Protein AF-A0A7G1INY5-F1 (afdb_monomer)

Sequence (69 aa):
MVTDEGLTTVAPDADVLSEQGAAPAKTLRADEALPLLAISVGASLVRTDERMAPADGVAAVLRYAPTLH

Organism: Mycobacterium kansasii (NCBI:txid1768)

Mean predicted aligned error: 4.82 Å

Radius of gyration: 12.99 Å; Cα contacts (8 Å, |Δi|>4): 67; chains: 1; bounding box: 27×26×32 Å

Structure (mmCIF, N/CA/C/O backbone):
data_AF-A0A7G1INY5-F1
#
_entry.id   AF-A0A7G1INY5-F1
#
loop_
_atom_site.group_PDB
_atom_site.id
_atom_site.type_symbol
_atom_site.label_atom_id
_atom_site.label_alt_id
_atom_site.label_comp_id
_atom_site.label_asym_id
_atom_site.label_entity_id
_atom_site.label_seq_id
_atom_site.pdbx_PDB_ins_code
_atom_site.Cartn_x
_atom_site.Cartn_y
_atom_site.Cartn_z
_atom_site.occupancy
_atom_site.B_iso_or_equiv
_atom_site.auth_seq_id
_atom_site.auth_comp_id
_atom_site.auth_asym_id
_atom_site.auth_atom_id
_atom_site.pdbx_PDB_model_num
ATOM 1 N N . MET A 1 1 ? 6.928 1.183 6.384 1.00 87.75 1 MET A N 1
ATOM 2 C CA . MET A 1 1 ? 5.458 1.025 6.379 1.00 87.75 1 MET A CA 1
ATOM 3 C C . MET A 1 1 ? 5.012 0.673 7.784 1.00 87.75 1 MET A C 1
ATOM 5 O O . MET A 1 1 ? 5.819 0.140 8.543 1.00 87.75 1 MET A O 1
ATOM 9 N N . VAL A 1 2 ? 3.767 0.964 8.136 1.00 94.44 2 VAL A N 1
ATOM 10 C CA . VAL A 1 2 ? 3.188 0.649 9.448 1.00 94.44 2 VAL A CA 1
ATOM 11 C C . VAL A 1 2 ? 1.885 -0.121 9.289 1.00 94.44 2 VAL A C 1
ATOM 13 O O . VAL A 1 2 ? 1.252 -0.063 8.237 1.00 94.44 2 VAL A O 1
ATOM 16 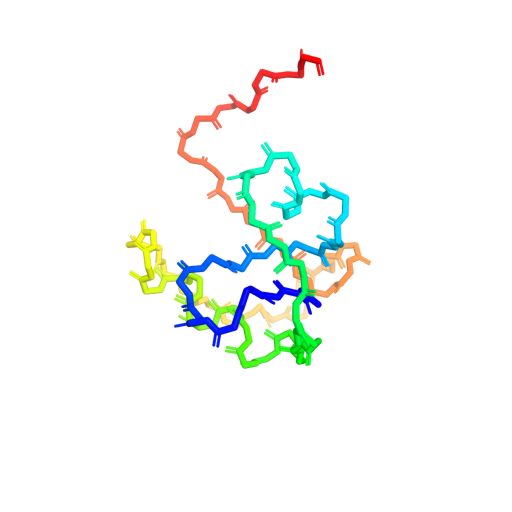N N . THR A 1 3 ? 1.501 -0.854 10.326 1.00 94.25 3 THR A N 1
ATOM 17 C CA . THR A 1 3 ? 0.287 -1.675 10.337 1.00 94.25 3 THR A CA 1
ATOM 18 C C . THR A 1 3 ? -0.346 -1.690 11.720 1.00 94.25 3 THR A C 1
ATOM 20 O O . THR A 1 3 ? 0.325 -1.448 12.733 1.00 94.25 3 THR A O 1
ATOM 23 N N . ASP A 1 4 ? -1.639 -1.997 11.751 1.00 94.50 4 ASP A N 1
ATOM 24 C CA . ASP A 1 4 ? -2.369 -2.300 12.976 1.00 94.50 4 ASP A CA 1
ATOM 25 C C . ASP A 1 4 ? -1.916 -3.628 13.605 1.00 94.50 4 ASP A C 1
ATOM 27 O O . ASP A 1 4 ? -1.179 -4.420 13.010 1.00 94.50 4 ASP A O 1
ATOM 31 N N . GLU A 1 5 ? -2.381 -3.893 14.824 1.00 94.75 5 GLU A N 1
ATOM 32 C CA . GLU A 1 5 ? -2.016 -5.106 15.561 1.00 94.75 5 GLU A CA 1
ATOM 33 C C . GLU A 1 5 ? -2.393 -6.386 14.798 1.00 94.75 5 GLU A C 1
ATOM 35 O O . GLU A 1 5 ? -1.627 -7.355 14.804 1.00 94.75 5 GLU A O 1
ATOM 40 N N . GLY A 1 6 ? -3.537 -6.367 14.105 1.00 91.94 6 GLY A N 1
ATOM 41 C CA . GLY A 1 6 ? -4.100 -7.507 13.391 1.00 91.94 6 GLY A CA 1
ATOM 42 C C . GLY A 1 6 ? -3.514 -7.765 12.003 1.00 91.94 6 GLY A C 1
ATOM 43 O O . GLY A 1 6 ? -3.917 -8.744 11.379 1.00 91.94 6 GLY A O 1
ATOM 44 N N . LEU A 1 7 ? -2.582 -6.933 11.518 1.00 89.12 7 LEU A N 1
ATOM 45 C CA . LEU A 1 7 ? -2.062 -6.992 10.142 1.00 89.12 7 LEU A CA 1
ATOM 46 C C . LEU A 1 7 ? -3.169 -6.892 9.077 1.00 89.12 7 LEU A C 1
ATOM 48 O O . LEU A 1 7 ? -3.081 -7.496 8.007 1.00 89.12 7 LEU A O 1
ATOM 52 N N . THR A 1 8 ? -4.235 -6.162 9.394 1.00 88.44 8 THR A N 1
ATOM 53 C CA . THR A 1 8 ? -5.412 -6.008 8.537 1.00 88.44 8 THR A CA 1
ATOM 54 C C . THR A 1 8 ? -5.285 -4.818 7.595 1.00 88.44 8 THR A C 1
ATOM 56 O O . THR A 1 8 ? -5.803 -4.874 6.478 1.00 88.44 8 THR A O 1
ATOM 59 N N . THR A 1 9 ? -4.536 -3.788 8.000 1.00 89.25 9 THR A N 1
ATOM 60 C CA . THR A 1 9 ? -4.315 -2.572 7.213 1.00 89.25 9 THR A CA 1
ATOM 61 C C . THR A 1 9 ? -2.854 -2.150 7.280 1.00 89.25 9 THR A C 1
ATOM 63 O O . THR A 1 9 ? -2.296 -1.983 8.362 1.00 89.25 9 THR A O 1
ATOM 66 N N . VAL A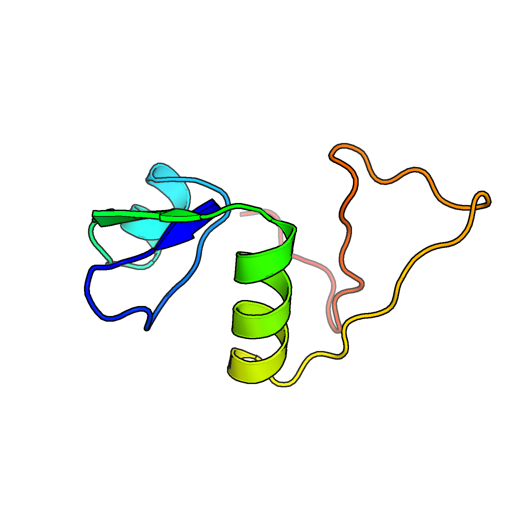 1 10 ? -2.249 -1.921 6.112 1.00 90.25 10 VAL A N 1
ATOM 67 C CA . VAL A 1 10 ? -0.874 -1.428 5.969 1.00 90.25 10 VAL A CA 1
ATOM 68 C C . VAL A 1 10 ? -0.893 -0.054 5.310 1.00 90.25 10 VAL A C 1
ATOM 70 O O . VAL A 1 10 ? -1.536 0.130 4.277 1.00 90.25 10 VAL A O 1
ATOM 73 N N . ALA A 1 11 ? -0.123 0.880 5.862 1.00 89.75 11 ALA A N 1
ATOM 74 C CA . ALA A 1 11 ? 0.031 2.239 5.357 1.00 89.75 11 ALA A CA 1
ATOM 75 C C . ALA A 1 11 ? 1.520 2.619 5.208 1.00 89.75 11 ALA A C 1
ATOM 77 O O . ALA A 1 11 ? 2.393 1.993 5.828 1.00 89.75 11 ALA A O 1
ATOM 78 N N . PRO A 1 12 ? 1.852 3.631 4.384 1.00 88.31 12 PRO A N 1
ATOM 79 C CA . PRO A 1 12 ? 3.224 4.127 4.261 1.00 88.31 12 PRO A CA 1
ATOM 80 C C . PRO A 1 12 ? 3.783 4.633 5.601 1.00 88.31 12 PRO A C 1
ATOM 82 O O . PRO A 1 12 ? 4.917 4.285 5.947 1.00 88.31 12 PRO A O 1
ATOM 85 N N . ASP A 1 13 ? 2.961 5.328 6.388 1.00 91.56 13 ASP A N 1
ATOM 86 C CA . ASP A 1 13 ? 3.294 5.914 7.688 1.00 91.56 13 ASP A CA 1
ATOM 87 C C . ASP A 1 13 ? 2.088 5.917 8.656 1.00 91.56 13 ASP A C 1
ATOM 89 O O . ASP A 1 13 ? 0.988 5.468 8.322 1.00 91.56 13 ASP A O 1
ATOM 93 N N . ALA A 1 14 ? 2.338 6.349 9.897 1.00 94.75 14 ALA A N 1
ATOM 94 C CA . ALA A 1 14 ? 1.371 6.337 10.996 1.00 94.75 14 ALA A CA 1
ATOM 95 C C . ALA A 1 14 ? 0.211 7.317 10.806 1.00 94.75 14 ALA A C 1
ATOM 97 O O . ALA A 1 14 ? -0.892 7.031 11.279 1.00 94.75 14 ALA A O 1
ATOM 98 N N . ASP A 1 15 ? 0.447 8.432 10.120 1.00 95.44 15 ASP A N 1
ATOM 99 C CA . ASP A 1 15 ? -0.566 9.458 9.903 1.00 95.44 15 ASP A CA 1
ATOM 100 C C . ASP A 1 15 ? -1.597 8.930 8.902 1.00 95.44 15 ASP A C 1
ATOM 102 O O . ASP A 1 15 ? -2.787 8.875 9.216 1.00 95.44 15 ASP A O 1
ATOM 106 N N . VAL A 1 16 ? -1.138 8.369 7.777 1.00 92.88 16 VAL A N 1
ATOM 107 C CA . VAL A 1 16 ? -2.014 7.731 6.781 1.00 92.88 16 VAL A CA 1
ATOM 108 C C . VAL A 1 16 ? -2.772 6.535 7.370 1.00 92.88 16 VAL A C 1
ATOM 110 O O . VAL A 1 16 ? -3.949 6.341 7.069 1.00 92.88 16 VAL A O 1
ATOM 113 N N . LEU A 1 17 ? -2.144 5.731 8.237 1.00 93.38 17 LEU A N 1
ATOM 114 C CA . LEU A 1 17 ? -2.847 4.624 8.902 1.00 93.38 17 LEU A CA 1
ATOM 115 C C . LEU A 1 17 ? -3.972 5.130 9.815 1.00 93.38 17 LEU A C 1
ATOM 117 O O . LEU A 1 17 ? -5.058 4.547 9.867 1.00 93.38 17 LEU A O 1
ATOM 121 N N . SER A 1 18 ? -3.712 6.231 10.518 1.00 93.25 18 SER A N 1
ATOM 122 C CA . SER A 1 18 ? -4.684 6.858 11.409 1.00 93.25 18 SER A CA 1
ATOM 123 C C . SER A 1 18 ? -5.851 7.458 10.623 1.00 93.25 18 SER A C 1
ATOM 125 O O . SER A 1 18 ? -7.001 7.294 11.027 1.00 93.25 18 SER A O 1
ATOM 127 N N . GLU A 1 19 ? -5.58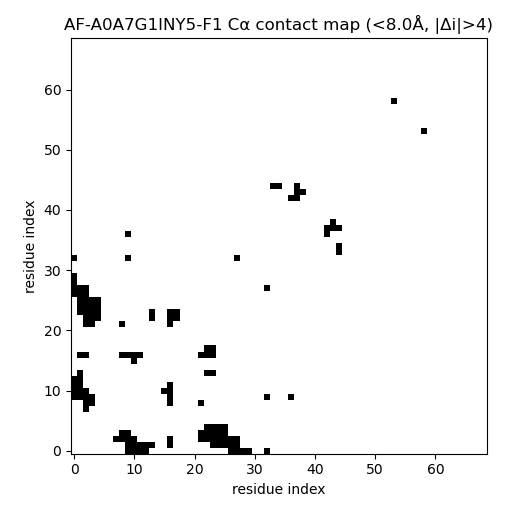9 8.073 9.465 1.00 94.38 19 GLU A N 1
ATOM 128 C CA . GLU A 1 19 ? -6.623 8.539 8.527 1.00 94.38 19 GLU A CA 1
ATOM 129 C C . GLU A 1 19 ? -7.510 7.394 8.011 1.00 94.38 19 GLU A C 1
ATOM 131 O O . GLU A 1 19 ? -8.701 7.584 7.765 1.00 94.38 19 GLU A O 1
ATOM 136 N N . GLN A 1 20 ? -6.959 6.182 7.910 1.00 90.50 20 GLN A N 1
ATOM 137 C CA . GLN A 1 20 ? -7.691 4.957 7.572 1.00 90.50 20 GLN A CA 1
ATOM 138 C C . GLN A 1 20 ? -8.451 4.343 8.766 1.00 90.50 20 GLN A C 1
ATOM 140 O O . GLN A 1 20 ? -9.103 3.309 8.613 1.00 90.50 20 GLN A O 1
ATOM 145 N N . GLY A 1 21 ? -8.398 4.965 9.948 1.00 94.00 21 GLY A N 1
ATOM 146 C CA . GLY A 1 21 ? -9.120 4.534 11.147 1.00 94.00 21 GLY A CA 1
ATOM 147 C C . GLY A 1 21 ? -8.439 3.416 11.940 1.00 94.00 21 GLY A C 1
ATOM 148 O O . GLY A 1 21 ? -9.093 2.777 12.765 1.00 94.00 21 GLY A O 1
ATOM 149 N N . ALA A 1 22 ? -7.147 3.169 11.710 1.00 95.00 22 ALA A N 1
ATOM 150 C CA . ALA A 1 22 ? -6.378 2.138 12.396 1.00 95.00 22 ALA A CA 1
ATOM 151 C C . ALA A 1 22 ? -5.250 2.742 13.249 1.00 95.00 22 ALA A C 1
ATOM 153 O O . ALA A 1 22 ? -4.586 3.696 12.856 1.00 95.00 22 ALA A O 1
ATOM 154 N N . ALA A 1 23 ? -5.013 2.166 14.431 1.00 95.44 23 ALA A N 1
ATOM 155 C CA . ALA A 1 23 ? -3.914 2.590 15.295 1.00 95.44 23 ALA A CA 1
ATOM 156 C C . ALA A 1 23 ? -2.605 1.884 14.888 1.00 95.44 23 ALA A C 1
ATOM 158 O O . ALA A 1 23 ? -2.602 0.655 14.762 1.00 95.44 23 ALA A O 1
ATOM 159 N N . PRO A 1 24 ? -1.485 2.610 14.723 1.00 95.25 24 PRO A N 1
ATOM 160 C CA . PRO A 1 24 ? -0.195 2.003 14.414 1.00 95.25 24 PRO A CA 1
ATOM 161 C C . PRO A 1 24 ? 0.310 1.163 15.587 1.00 95.25 24 PRO A C 1
ATOM 163 O O . PRO A 1 24 ? 0.428 1.651 16.709 1.00 95.25 24 PRO A O 1
ATOM 166 N N . ALA A 1 25 ? 0.646 -0.096 15.311 1.00 96.38 25 AL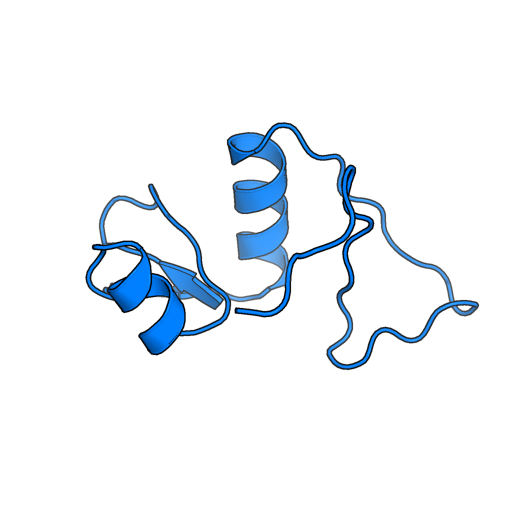A A N 1
ATOM 167 C CA . ALA A 1 25 ? 1.201 -1.020 16.300 1.00 96.38 25 ALA A CA 1
ATOM 168 C C . ALA A 1 25 ? 2.603 -1.510 15.919 1.00 96.38 25 ALA A C 1
ATOM 170 O O . ALA A 1 25 ? 3.443 -1.741 16.789 1.00 96.38 25 ALA A O 1
ATOM 171 N N . LYS A 1 26 ? 2.866 -1.689 14.617 1.00 94.44 26 LYS A N 1
ATOM 172 C CA . LYS A 1 26 ? 4.090 -2.334 14.121 1.00 94.44 26 LYS A CA 1
ATOM 173 C C . LYS A 1 26 ? 4.660 -1.575 12.928 1.00 94.44 26 LYS A C 1
ATOM 175 O O . LYS A 1 26 ? 3.915 -1.132 12.055 1.00 94.44 26 LYS A O 1
ATOM 180 N N . THR A 1 27 ? 5.987 -1.495 12.867 1.00 94.81 27 THR A N 1
ATOM 181 C CA . THR A 1 27 ? 6.727 -1.051 11.679 1.00 94.81 27 THR A CA 1
ATOM 182 C C . THR A 1 27 ? 7.183 -2.272 10.898 1.00 94.81 27 THR A C 1
ATOM 184 O O . THR A 1 27 ? 7.776 -3.188 11.463 1.00 94.81 27 THR A O 1
ATOM 187 N N . LEU A 1 28 ? 6.933 -2.262 9.595 1.00 91.94 28 LEU A N 1
ATOM 188 C CA . LEU A 1 28 ? 7.305 -3.327 8.675 1.00 91.94 28 LEU A CA 1
ATOM 189 C C . LEU A 1 28 ? 8.362 -2.836 7.693 1.00 91.94 28 LEU A C 1
ATOM 191 O O . LEU A 1 28 ? 8.329 -1.677 7.242 1.00 91.94 28 LEU A O 1
ATOM 195 N N . ARG A 1 29 ? 9.260 -3.745 7.308 1.00 91.06 29 ARG A N 1
ATOM 196 C CA . ARG A 1 29 ? 10.116 -3.508 6.152 1.00 91.06 29 ARG A CA 1
ATOM 197 C C . ARG A 1 29 ? 9.277 -3.536 4.873 1.00 91.06 29 ARG A C 1
ATOM 199 O O . ARG A 1 29 ? 8.259 -4.223 4.789 1.00 91.06 29 ARG A O 1
ATOM 206 N N . ALA A 1 30 ? 9.686 -2.754 3.878 1.00 86.50 30 ALA A N 1
ATOM 207 C CA . ALA A 1 30 ? 8.925 -2.609 2.638 1.00 86.50 30 ALA A CA 1
ATOM 208 C C . ALA A 1 30 ? 8.829 -3.925 1.843 1.00 86.50 30 ALA A C 1
ATOM 210 O O . ALA A 1 30 ? 7.798 -4.206 1.242 1.00 86.50 30 ALA A O 1
ATOM 211 N N . ASP A 1 31 ? 9.871 -4.752 1.879 1.00 87.44 31 ASP A N 1
ATOM 212 C CA . ASP A 1 31 ? 9.925 -6.069 1.238 1.00 87.44 31 ASP A CA 1
ATOM 213 C C . ASP A 1 31 ? 8.920 -7.076 1.816 1.00 87.44 31 ASP A C 1
ATOM 215 O O . ASP A 1 31 ? 8.480 -7.971 1.100 1.00 87.44 31 ASP A O 1
ATOM 219 N N . GLU A 1 32 ? 8.505 -6.904 3.069 1.00 88.31 32 GLU A N 1
ATOM 220 C CA . GLU A 1 32 ? 7.489 -7.738 3.724 1.00 88.31 32 GLU A CA 1
ATOM 221 C C . GLU A 1 32 ? 6.084 -7.133 3.588 1.00 88.31 32 GLU A C 1
ATOM 223 O O . GLU A 1 32 ? 5.099 -7.838 3.358 1.00 88.31 32 GLU A O 1
ATOM 228 N N . ALA A 1 33 ? 5.989 -5.806 3.692 1.00 90.94 33 ALA A N 1
ATOM 229 C CA . ALA A 1 33 ? 4.729 -5.075 3.670 1.00 90.94 33 ALA A CA 1
ATOM 230 C C . ALA A 1 33 ? 4.082 -5.014 2.276 1.00 90.94 33 ALA A C 1
ATOM 232 O O . ALA A 1 33 ? 2.861 -5.124 2.156 1.00 90.94 33 ALA A O 1
ATOM 233 N N . LEU A 1 34 ? 4.876 -4.863 1.210 1.00 89.44 34 LEU A N 1
ATOM 234 C CA . LEU A 1 34 ? 4.350 -4.741 -0.153 1.00 89.44 34 LEU A CA 1
ATOM 235 C C . LEU A 1 34 ? 3.685 -6.020 -0.671 1.00 89.44 34 LEU A C 1
ATOM 237 O O . LEU A 1 34 ? 2.612 -5.900 -1.263 1.00 89.44 34 LEU A O 1
ATOM 241 N N . PRO A 1 35 ? 4.239 -7.233 -0.460 1.00 89.44 35 PRO A N 1
ATOM 242 C CA . PRO A 1 35 ? 3.529 -8.462 -0.802 1.00 89.44 35 PRO A CA 1
ATOM 243 C C . PRO A 1 35 ? 2.183 -8.591 -0.084 1.00 89.44 35 PRO A C 1
ATOM 245 O O . PRO A 1 35 ? 1.192 -8.953 -0.718 1.00 89.44 35 PRO A O 1
ATOM 248 N N . LEU A 1 36 ? 2.127 -8.252 1.210 1.00 86.38 36 LEU A N 1
ATOM 249 C CA . LEU A 1 36 ? 0.886 -8.287 1.987 1.00 86.38 36 LEU A CA 1
ATOM 250 C C . LEU A 1 36 ? -0.161 -7.326 1.403 1.00 86.38 36 LEU A C 1
ATOM 252 O O . LEU A 1 36 ? -1.295 -7.732 1.148 1.00 86.38 36 LEU A O 1
ATOM 256 N N . LEU A 1 37 ? 0.239 -6.081 1.127 1.00 87.44 37 LEU A N 1
ATOM 257 C CA . LEU A 1 37 ? -0.633 -5.069 0.532 1.00 87.44 37 LEU A CA 1
ATOM 258 C C . LEU A 1 37 ? -1.101 -5.464 -0.877 1.00 87.44 37 LEU A C 1
ATOM 260 O O . LEU A 1 37 ? -2.265 -5.284 -1.223 1.00 87.44 37 LEU A O 1
ATOM 264 N N . ALA A 1 38 ? -0.210 -6.025 -1.698 1.00 90.44 38 ALA A N 1
ATOM 265 C CA . ALA A 1 38 ? -0.555 -6.449 -3.049 1.00 90.44 38 ALA A CA 1
ATOM 266 C C . ALA A 1 38 ? -1.647 -7.528 -3.038 1.00 90.44 38 ALA A C 1
ATOM 268 O O . ALA A 1 38 ? -2.614 -7.429 -3.791 1.00 90.44 38 ALA A O 1
ATOM 269 N N . ILE A 1 39 ? -1.539 -8.516 -2.144 1.00 89.00 39 ILE A N 1
ATOM 270 C CA . ILE A 1 39 ? -2.563 -9.555 -1.983 1.00 89.00 39 ILE A CA 1
ATOM 271 C C . ILE A 1 39 ? -3.881 -8.948 -1.492 1.00 89.00 39 ILE A C 1
ATOM 273 O O . ILE A 1 39 ? -4.929 -9.250 -2.063 1.00 89.00 39 ILE A O 1
ATOM 277 N N . SER A 1 40 ? -3.845 -8.084 -0.472 1.00 85.62 40 SER A N 1
ATOM 278 C CA . SER A 1 40 ? -5.064 -7.550 0.149 1.00 85.62 40 SER A CA 1
ATOM 279 C C . SER A 1 40 ? -5.909 -6.701 -0.806 1.00 85.62 40 SER A C 1
ATOM 281 O O . SER A 1 40 ? -7.136 -6.747 -0.736 1.00 85.62 40 SER A O 1
ATOM 283 N N . VAL A 1 41 ? -5.275 -5.980 -1.738 1.00 86.31 41 VAL A N 1
ATOM 284 C CA . VAL A 1 41 ? -5.969 -5.138 -2.730 1.00 86.31 41 VAL A CA 1
ATOM 285 C C . VAL A 1 41 ? -6.114 -5.789 -4.112 1.00 86.31 41 VAL A C 1
ATOM 287 O O . VAL A 1 41 ? -6.598 -5.153 -5.051 1.00 86.31 41 VAL A O 1
ATOM 290 N N . GLY A 1 42 ? -5.693 -7.048 -4.271 1.00 90.69 42 GLY A N 1
ATOM 291 C CA . GLY A 1 42 ? -5.725 -7.751 -5.558 1.00 90.69 42 GLY A CA 1
ATOM 292 C C . GLY A 1 42 ? -4.835 -7.102 -6.628 1.00 90.69 42 GLY A C 1
ATOM 293 O O . GLY A 1 42 ? -5.194 -7.066 -7.810 1.00 90.69 42 GLY A O 1
ATOM 294 N N . ALA A 1 43 ? -3.698 -6.548 -6.212 1.00 93.25 43 ALA A N 1
ATOM 295 C CA . ALA A 1 43 ? -2.665 -6.015 -7.084 1.00 93.25 43 ALA A CA 1
ATOM 296 C C . ALA A 1 43 ? -1.580 -7.064 -7.367 1.00 93.25 43 ALA A C 1
ATOM 298 O O . ALA A 1 43 ? -1.416 -8.056 -6.659 1.00 93.25 43 ALA A O 1
ATOM 299 N N . SER A 1 44 ? -0.810 -6.834 -8.426 1.00 93.00 44 SER A N 1
ATOM 300 C CA . SER A 1 44 ? 0.373 -7.632 -8.743 1.00 93.00 44 SER A CA 1
ATOM 301 C C . SER A 1 44 ? 1.628 -6.872 -8.333 1.00 93.00 44 SER A C 1
ATOM 303 O O . SER A 1 44 ? 1.746 -5.681 -8.616 1.00 93.00 44 SER A O 1
ATOM 305 N N . LEU A 1 45 ? 2.575 -7.569 -7.704 1.00 90.25 45 LEU A N 1
ATOM 306 C CA . LEU A 1 45 ? 3.891 -7.028 -7.381 1.00 90.25 45 LEU A CA 1
ATOM 307 C C . LEU A 1 45 ? 4.910 -7.530 -8.407 1.00 90.25 45 LEU A C 1
ATOM 309 O O . LEU A 1 45 ? 5.022 -8.732 -8.646 1.00 90.25 45 LEU A O 1
ATOM 313 N N . VAL A 1 46 ? 5.655 -6.606 -9.006 1.00 89.69 46 VAL A N 1
ATOM 314 C CA . VAL A 1 46 ? 6.725 -6.908 -9.962 1.00 89.69 46 VAL A CA 1
ATOM 315 C C . VAL A 1 46 ? 8.022 -6.266 -9.493 1.00 89.69 46 VAL A C 1
ATOM 317 O O . VAL A 1 46 ? 8.018 -5.150 -8.976 1.00 89.69 46 VAL A O 1
ATOM 320 N N . ARG A 1 47 ? 9.144 -6.965 -9.674 1.00 87.75 47 ARG A N 1
ATOM 321 C CA . ARG A 1 47 ? 10.467 -6.389 -9.431 1.00 87.75 47 ARG A CA 1
ATOM 322 C C . ARG A 1 47 ? 10.843 -5.509 -10.620 1.00 87.75 47 ARG A C 1
ATOM 324 O O . ARG A 1 47 ? 10.828 -5.985 -11.754 1.00 87.75 47 ARG A O 1
ATOM 331 N N . THR A 1 48 ? 11.184 -4.252 -10.364 1.00 84.50 48 THR A N 1
ATOM 332 C CA . THR A 1 48 ? 11.706 -3.352 -11.395 1.00 84.50 48 THR A CA 1
ATOM 333 C C . THR A 1 48 ? 13.162 -3.693 -11.706 1.00 84.50 48 THR A C 1
ATOM 335 O O . THR A 1 48 ? 13.921 -4.093 -10.820 1.00 84.50 48 THR A O 1
ATOM 338 N N . ASP A 1 49 ? 13.542 -3.555 -12.973 1.00 84.81 49 ASP A N 1
ATOM 339 C CA . ASP A 1 49 ? 14.945 -3.563 -13.386 1.00 84.81 49 ASP A CA 1
ATOM 340 C C . ASP A 1 49 ? 15.542 -2.146 -13.298 1.00 84.81 49 ASP A C 1
ATOM 342 O O . ASP A 1 49 ? 14.929 -1.225 -12.757 1.00 84.81 49 ASP A O 1
ATOM 346 N N . GLU A 1 50 ? 16.747 -1.966 -13.834 1.00 79.12 50 GLU A N 1
ATOM 347 C CA . GLU A 1 50 ? 17.526 -0.726 -13.714 1.00 79.12 50 GLU A CA 1
ATOM 348 C C . GLU A 1 50 ? 16.988 0.442 -14.560 1.00 79.12 50 GLU A C 1
ATOM 350 O O . GLU A 1 50 ? 17.539 1.540 -14.532 1.00 79.12 50 GLU A O 1
ATOM 355 N N . ARG A 1 51 ? 15.903 0.240 -15.320 1.00 84.38 51 ARG A N 1
ATOM 356 C CA . ARG A 1 51 ? 15.306 1.281 -16.173 1.00 84.38 51 ARG A CA 1
ATOM 357 C C . ARG A 1 51 ? 14.346 2.202 -15.425 1.00 84.38 51 ARG A C 1
ATOM 359 O O . ARG A 1 51 ? 13.913 3.203 -15.992 1.00 84.38 51 ARG A O 1
ATOM 366 N N . MET A 1 52 ? 13.986 1.871 -14.185 1.00 83.62 52 MET A N 1
ATOM 367 C CA . MET A 1 52 ? 13.080 2.667 -13.360 1.00 83.62 52 MET A CA 1
ATOM 368 C C . MET A 1 52 ? 13.707 2.946 -11.996 1.00 83.62 52 MET A C 1
ATOM 370 O O . MET A 1 52 ? 14.154 2.028 -11.315 1.00 83.62 52 MET A O 1
ATOM 374 N N . ALA A 1 53 ? 13.672 4.210 -11.576 1.00 87.19 53 ALA A N 1
ATOM 375 C CA . ALA A 1 53 ? 14.105 4.649 -10.252 1.00 87.19 53 ALA A CA 1
ATOM 376 C C . ALA A 1 53 ? 12.924 5.310 -9.519 1.00 87.19 53 ALA A C 1
ATOM 378 O O . ALA A 1 53 ? 12.749 6.527 -9.614 1.00 87.19 53 ALA A O 1
ATOM 379 N N . PRO A 1 54 ? 12.060 4.528 -8.844 1.00 87.75 54 PRO A N 1
ATOM 380 C CA . PRO A 1 54 ? 11.018 5.089 -7.994 1.00 87.75 54 PRO A CA 1
ATOM 381 C C . PRO A 1 54 ? 11.619 5.941 -6.872 1.00 87.75 54 PRO A C 1
ATOM 383 O O . PRO A 1 54 ? 12.676 5.589 -6.350 1.00 87.75 54 PRO A O 1
ATOM 386 N N . ALA A 1 55 ? 10.926 7.011 -6.471 1.00 84.56 55 ALA A N 1
ATOM 387 C CA . ALA A 1 55 ? 11.435 7.991 -5.505 1.00 84.56 55 ALA A CA 1
ATOM 388 C C . ALA A 1 55 ? 11.942 7.357 -4.193 1.00 84.56 55 ALA A C 1
ATOM 390 O O . ALA A 1 55 ? 13.032 7.697 -3.747 1.00 84.56 55 ALA A O 1
ATOM 391 N N . ASP A 1 56 ? 11.217 6.368 -3.658 1.00 81.06 56 ASP A N 1
ATOM 392 C CA . ASP A 1 56 ? 11.573 5.650 -2.422 1.00 81.06 56 ASP A CA 1
ATOM 393 C C . ASP A 1 56 ? 11.852 4.155 -2.668 1.00 81.06 56 ASP A C 1
ATOM 395 O O . ASP A 1 56 ? 11.654 3.302 -1.803 1.00 81.06 56 ASP A O 1
ATOM 399 N N . GLY A 1 57 ? 12.258 3.805 -3.894 1.00 85.38 57 GLY A N 1
ATOM 400 C CA . GLY A 1 57 ? 12.494 2.418 -4.312 1.00 85.38 57 GLY A CA 1
ATOM 401 C C . GLY A 1 57 ? 11.226 1.607 -4.608 1.00 85.38 57 GLY A C 1
ATOM 402 O O . GLY A 1 57 ? 11.323 0.448 -5.007 1.00 85.38 57 GLY A O 1
ATOM 403 N N . VAL A 1 58 ? 10.039 2.208 -4.468 1.00 86.38 58 VAL A N 1
ATOM 404 C CA . VAL A 1 58 ? 8.736 1.592 -4.761 1.00 86.38 58 VAL A CA 1
ATOM 405 C C . VAL A 1 58 ? 7.826 2.587 -5.489 1.00 86.38 58 VAL A C 1
ATOM 407 O O . VAL A 1 58 ? 7.840 3.778 -5.188 1.00 86.38 58 VAL A O 1
ATOM 410 N N . ALA A 1 59 ? 7.024 2.109 -6.444 1.00 88.19 59 ALA A N 1
ATOM 411 C CA . ALA A 1 59 ? 5.969 2.879 -7.108 1.00 88.19 59 ALA A CA 1
ATOM 412 C C . ALA A 1 59 ? 4.760 1.987 -7.425 1.00 88.19 59 ALA A C 1
ATOM 414 O O . ALA A 1 59 ? 4.875 0.761 -7.463 1.00 88.19 59 ALA A O 1
ATOM 415 N N . ALA A 1 60 ? 3.612 2.611 -7.698 1.00 89.56 60 ALA A N 1
ATOM 416 C CA . ALA A 1 60 ? 2.391 1.926 -8.106 1.00 89.56 60 ALA A CA 1
ATOM 417 C C . ALA A 1 60 ? 1.797 2.556 -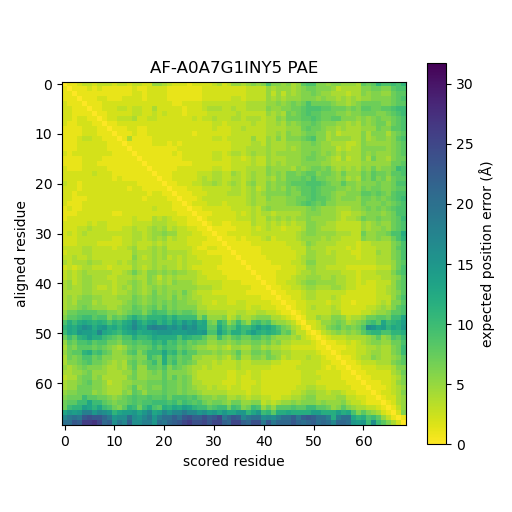9.371 1.00 89.56 60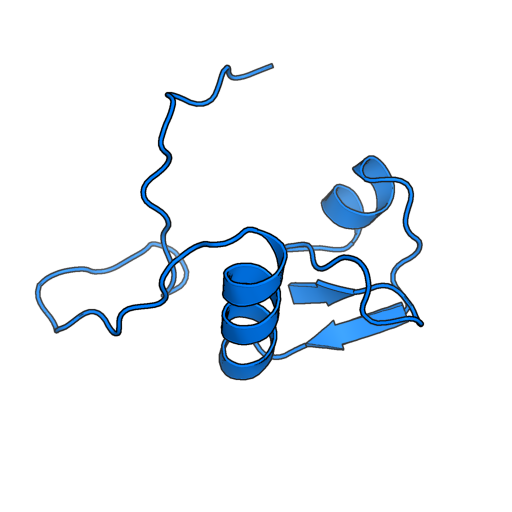 ALA A C 1
ATOM 419 O O . ALA A 1 60 ? 1.793 3.775 -9.535 1.00 89.56 60 ALA A O 1
ATOM 420 N N . VAL A 1 61 ? 1.251 1.710 -10.245 1.00 91.31 61 VAL A N 1
ATOM 421 C CA . VAL A 1 61 ? 0.387 2.138 -11.351 1.00 91.31 61 VAL A CA 1
ATOM 422 C C . VAL A 1 61 ? -1.055 2.001 -10.883 1.00 91.31 61 VAL A C 1
ATOM 424 O O . VAL A 1 61 ? -1.506 0.902 -10.557 1.00 91.31 61 VAL A O 1
ATOM 427 N N . LEU A 1 62 ? -1.779 3.116 -10.837 1.00 91.19 62 LEU A N 1
ATOM 428 C CA . LEU A 1 62 ? -3.167 3.140 -10.387 1.00 91.19 62 LEU A CA 1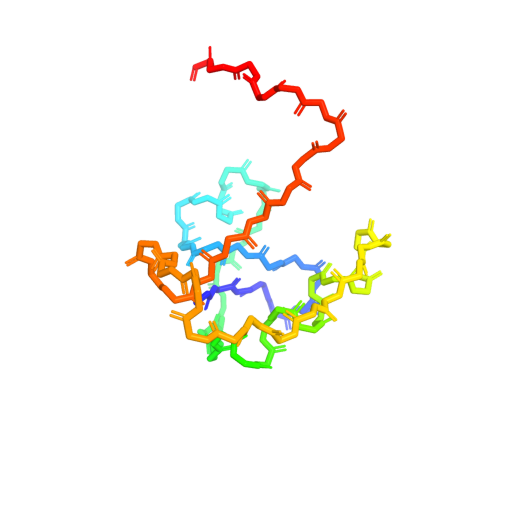
ATOM 429 C C . LEU A 1 62 ? -4.120 2.916 -11.564 1.00 91.19 62 LEU A C 1
ATOM 431 O O . LEU A 1 62 ? -3.878 3.384 -12.675 1.00 91.19 62 LEU A O 1
ATOM 435 N N . ARG A 1 63 ? -5.234 2.217 -11.311 1.00 90.69 63 ARG A N 1
ATOM 436 C CA . ARG A 1 63 ? -6.292 2.004 -12.320 1.00 90.69 63 ARG A CA 1
ATOM 437 C C . ARG A 1 63 ? -7.000 3.304 -12.704 1.00 90.69 63 ARG A C 1
ATOM 439 O O . ARG A 1 63 ? -7.497 3.421 -13.819 1.00 90.69 63 ARG A O 1
ATOM 446 N N . TYR A 1 64 ? -7.042 4.257 -11.778 1.00 91.00 64 TYR A N 1
ATOM 447 C CA . TYR A 1 64 ? -7.665 5.562 -11.943 1.00 91.00 64 TYR A CA 1
ATOM 448 C C . TYR A 1 64 ? -6.691 6.645 -11.501 1.00 91.00 64 TYR A C 1
ATOM 450 O O . TYR A 1 64 ? -5.865 6.418 -10.615 1.00 91.00 64 TYR A O 1
ATOM 458 N N . ALA A 1 65 ? -6.799 7.822 -12.114 1.00 92.19 65 ALA A N 1
ATOM 459 C CA . ALA A 1 65 ? -6.039 8.979 -11.672 1.00 92.19 65 ALA A CA 1
ATOM 460 C C . ALA A 1 65 ? -6.456 9.348 -10.236 1.00 92.19 65 ALA A C 1
ATOM 462 O O . ALA A 1 65 ? -7.659 9.394 -9.959 1.00 92.19 65 ALA A O 1
ATOM 463 N N . PRO A 1 66 ? -5.499 9.602 -9.327 1.00 83.75 66 P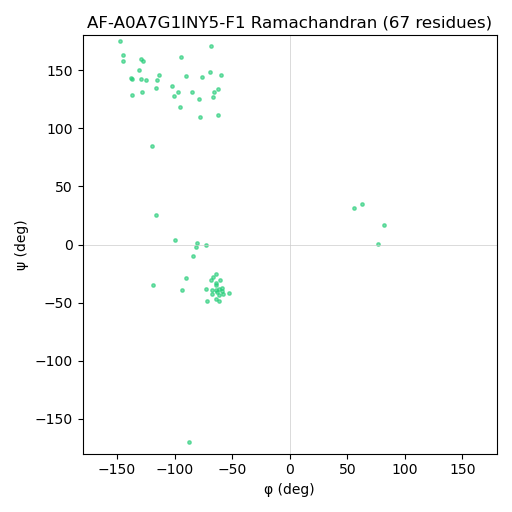RO A N 1
ATOM 464 C CA . PRO A 1 66 ? -5.830 10.052 -7.987 1.00 83.75 66 PRO A CA 1
ATOM 465 C C . PRO A 1 66 ? -6.459 11.444 -8.075 1.00 83.75 66 PRO A C 1
ATOM 467 O O . PRO A 1 66 ? -5.925 12.338 -8.737 1.00 83.75 66 PRO A O 1
ATOM 470 N N . THR A 1 67 ? -7.595 11.638 -7.414 1.00 82.38 67 THR A N 1
ATOM 471 C CA . THR A 1 67 ? -8.111 12.980 -7.159 1.00 82.38 67 THR A CA 1
ATOM 472 C C . THR A 1 67 ? -7.310 13.548 -5.995 1.00 82.38 67 THR A C 1
ATOM 474 O O . THR A 1 67 ? -7.408 13.053 -4.876 1.00 82.38 67 THR A O 1
ATOM 477 N N . LEU A 1 68 ? -6.455 14.540 -6.263 1.00 61.72 68 LEU A N 1
ATOM 478 C CA . LEU A 1 68 ? -5.848 15.329 -5.192 1.00 61.72 68 LEU A CA 1
ATOM 479 C C . LEU A 1 68 ? -6.988 16.039 -4.452 1.00 61.72 68 LEU A C 1
ATOM 481 O O . LEU A 1 68 ? -7.651 16.900 -5.035 1.00 61.72 68 LEU A O 1
ATOM 485 N N . HIS A 1 69 ? -7.233 15.630 -3.212 1.00 57.78 69 HIS A N 1
ATOM 486 C CA . HIS A 1 69 ? -8.074 16.337 -2.254 1.00 57.78 69 HIS A CA 1
ATOM 487 C C . HIS A 1 69 ? -7.180 16.984 -1.205 1.00 57.78 69 HIS A C 1
ATOM 489 O O . HIS A 1 69 ? -6.188 16.328 -0.815 1.00 57.78 69 HIS A O 1
#

Foldseek 3Di:
DFDAPVNLDDDPDQVVCVVVVGGTDDDDDPVVNVVSVCVNVVHDDDQDDPPDDDPVNDDDDDPDDDDDD

Secondary structure (DSSP, 8-state):
-EE-TTS--EESSHHHHHHTT----EE--HHHHHHHHHHHTTPPP----TT---TTS-----SS-----

Solvent-accessible surface area (backbone atoms only — not comparable to full-a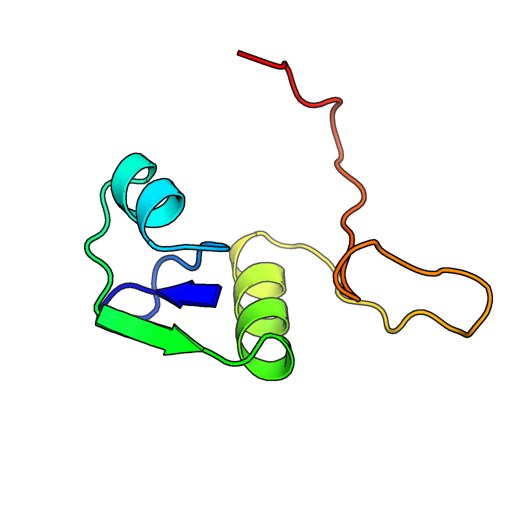tom values): 4576 Å² total; per-residue (Å²): 61,24,19,29,85,82,70,82,51,77,25,77,40,58,65,62,27,44,76,72,76,38,64,70,66,45,78,42,58,61,86,63,45,49,61,54,52,22,59,77,70,73,49,86,85,78,85,81,62,93,89,62,83,42,94,82,79,58,80,83,88,68,98,58,84,80,79,90,124

pLDDT: mean 88.95, std 6.33, range [57.78, 96.38]